Protein AF-A0A1A9R9W8-F1 (afdb_monomer_lite)

pLDDT: mean 94.1, std 3.89, range [70.31, 97.75]

Foldseek 3Di:
DDPLVLVQVLCVLVLRGDCVSVPPNVVCVDPVNVVVSVVSVPDDPVRSVVVNVVSVVVCCVPPPD

Secondary structure (DSSP, 8-state):
--HHHHHHHHHHHTT---GGGGT-GGGGGSHHHHHHHHHHTT--HHHHHHHHHHHHHHHHHHS--

Structure (mmCIF, N/CA/C/O backbone):
data_AF-A0A1A9R9W8-F1
#
_entry.id   AF-A0A1A9R9W8-F1
#
loop_
_atom_site.group_PDB
_atom_site.id
_atom_site.type_symbol
_atom_site.label_atom_id
_atom_site.label_alt_id
_atom_site.label_comp_id
_atom_site.label_asym_id
_atom_site.label_entity_id
_atom_site.label_seq_id
_atom_site.pd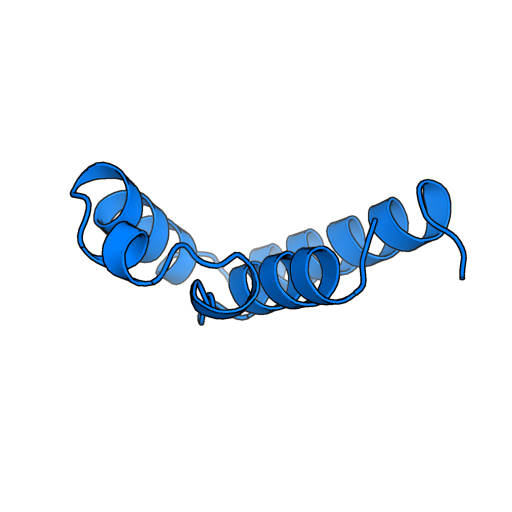bx_PDB_ins_code
_atom_site.Cartn_x
_atom_site.Cartn_y
_atom_site.Cartn_z
_atom_site.occupancy
_atom_site.B_iso_or_equiv
_atom_site.auth_seq_id
_atom_site.auth_comp_id
_atom_site.auth_asym_id
_atom_site.auth_atom_id
_atom_site.pdbx_PDB_model_num
ATOM 1 N N . MET A 1 1 ? 6.627 -11.796 11.125 1.00 87.69 1 MET A N 1
ATOM 2 C CA . MET A 1 1 ? 5.436 -11.119 10.640 1.00 87.69 1 MET A CA 1
ATOM 3 C C . MET A 1 1 ? 4.402 -12.204 10.660 1.00 87.69 1 MET A C 1
ATOM 5 O O . MET A 1 1 ? 4.729 -13.324 10.281 1.00 87.69 1 MET A O 1
ATOM 9 N N . ASP A 1 2 ? 3.242 -11.918 11.228 1.00 92.44 2 ASP A N 1
ATOM 10 C CA . ASP A 1 2 ? 2.141 -12.869 11.169 1.00 92.44 2 ASP A CA 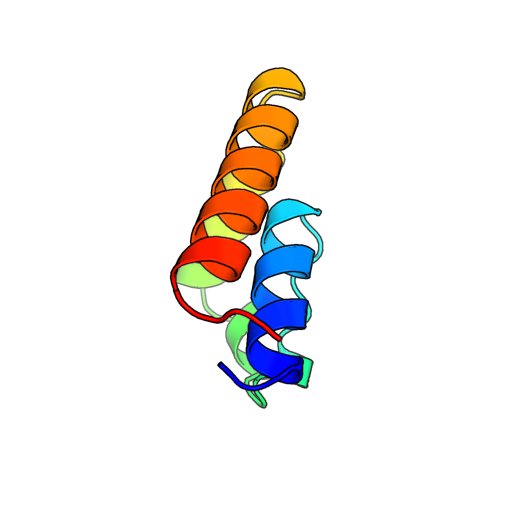1
ATOM 11 C C . ASP A 1 2 ? 1.650 -13.033 9.722 1.00 92.44 2 ASP A C 1
ATOM 13 O O . ASP A 1 2 ? 1.925 -12.203 8.849 1.00 92.44 2 ASP A O 1
ATOM 17 N N . GLU A 1 3 ? 0.973 -14.148 9.458 1.00 93.19 3 GLU A N 1
ATOM 18 C CA . GLU A 1 3 ? 0.500 -14.460 8.109 1.00 93.19 3 GLU A CA 1
ATOM 19 C C . GLU A 1 3 ? -0.512 -13.421 7.580 1.00 93.19 3 GLU A C 1
ATOM 21 O O . GLU A 1 3 ? -0.335 -12.995 6.441 1.00 93.19 3 GLU A O 1
ATOM 26 N N . PRO A 1 4 ? -1.478 -12.893 8.366 1.00 95.62 4 PRO A N 1
ATOM 27 C CA . PRO A 1 4 ? -2.423 -11.891 7.862 1.00 95.62 4 PRO A CA 1
ATOM 28 C C . PRO A 1 4 ? -1.753 -10.592 7.393 1.00 95.62 4 PRO A C 1
ATOM 30 O O . PRO A 1 4 ? -2.090 -10.062 6.334 1.00 95.62 4 PRO A O 1
ATOM 33 N N . SER A 1 5 ? -0.747 -10.093 8.122 1.00 94.94 5 SER A N 1
ATOM 34 C CA . SER A 1 5 ? 0.014 -8.911 7.692 1.00 94.94 5 SER A CA 1
ATOM 35 C C . SER A 1 5 ? 0.783 -9.173 6.397 1.00 94.94 5 SER A C 1
ATOM 37 O O . SER A 1 5 ? 0.906 -8.289 5.547 1.00 94.94 5 SER A O 1
ATOM 39 N N . ARG A 1 6 ? 1.301 -10.394 6.232 1.00 95.25 6 ARG A N 1
ATOM 40 C CA . ARG A 1 6 ? 2.006 -10.814 5.021 1.00 95.25 6 ARG A CA 1
ATOM 41 C C . ARG A 1 6 ? 1.058 -10.901 3.824 1.00 95.25 6 ARG A C 1
ATOM 43 O O . ARG A 1 6 ? 1.378 -10.358 2.767 1.00 95.25 6 ARG A O 1
ATOM 50 N N . GLU A 1 7 ? -0.099 -11.532 3.994 1.00 95.69 7 GLU A N 1
ATOM 51 C CA . GLU A 1 7 ? -1.147 -11.632 2.972 1.00 95.69 7 GLU A CA 1
ATOM 52 C C . GLU A 1 7 ? -1.681 -10.248 2.573 1.00 95.69 7 GLU A C 1
ATOM 54 O O . GLU A 1 7 ? -1.841 -9.970 1.383 1.00 95.69 7 GLU A O 1
ATOM 59 N N . PHE A 1 8 ? -1.840 -9.328 3.532 1.00 96.94 8 PHE A N 1
ATOM 60 C CA . PHE A 1 8 ? -2.210 -7.945 3.238 1.00 96.94 8 PHE A CA 1
ATOM 61 C C . PHE A 1 8 ? -1.194 -7.261 2.318 1.00 96.94 8 PHE A C 1
ATOM 63 O O . PHE A 1 8 ? -1.580 -6.682 1.302 1.00 96.94 8 PHE A O 1
ATOM 70 N N . LEU A 1 9 ? 0.105 -7.340 2.621 1.00 95.75 9 LEU A N 1
ATOM 71 C CA . LEU A 1 9 ? 1.133 -6.722 1.777 1.00 95.75 9 LEU A CA 1
ATOM 72 C C . LEU A 1 9 ? 1.144 -7.306 0.358 1.00 95.75 9 LEU A C 1
ATOM 74 O O . LEU A 1 9 ? 1.296 -6.557 -0.604 1.00 95.75 9 LEU A O 1
ATOM 78 N N . LEU A 1 10 ? 0.926 -8.616 0.216 1.00 94.94 10 LEU A N 1
ATOM 79 C CA . LEU A 1 10 ? 0.801 -9.255 -1.095 1.00 94.94 10 LEU A CA 1
ATOM 80 C C . LEU A 1 10 ? -0.429 -8.738 -1.858 1.00 94.94 10 LEU A C 1
ATOM 82 O O . LEU A 1 10 ? -0.311 -8.364 -3.023 1.00 94.94 10 LEU A O 1
ATOM 86 N N . SER A 1 11 ? -1.575 -8.603 -1.186 1.00 95.12 11 SER A N 1
ATOM 87 C CA . SER A 1 11 ? -2.798 -8.058 -1.793 1.00 95.12 11 SER A CA 1
ATOM 88 C C . SER A 1 11 ? -2.639 -6.604 -2.281 1.00 95.12 11 SER A C 1
ATOM 90 O O . SER A 1 11 ? -3.245 -6.203 -3.277 1.00 95.12 11 SER A O 1
ATOM 92 N N . VAL A 1 12 ? -1.778 -5.806 -1.629 1.00 94.88 12 VAL A N 1
ATOM 93 C CA . VAL A 1 12 ? -1.418 -4.447 -2.078 1.00 94.88 12 VAL A CA 1
ATOM 94 C C . VAL A 1 12 ? -0.646 -4.485 -3.401 1.00 94.88 12 VAL A C 1
ATOM 96 O O . VAL A 1 12 ? -0.893 -3.646 -4.276 1.00 94.88 12 VAL A O 1
ATOM 99 N N . GLU A 1 13 ? 0.282 -5.432 -3.564 1.00 94.19 13 GLU A N 1
ATOM 100 C CA . GLU A 1 13 ? 1.024 -5.595 -4.820 1.00 94.19 13 GLU A CA 1
ATOM 101 C C . GLU A 1 13 ? 0.145 -6.121 -5.959 1.00 94.19 13 GLU A C 1
ATOM 103 O O . GLU A 1 13 ? 0.364 -5.748 -7.112 1.00 94.19 13 GLU A O 1
ATOM 108 N N . ASP A 1 14 ? -0.919 -6.855 -5.627 1.00 90.81 14 ASP A N 1
ATOM 109 C CA . ASP A 1 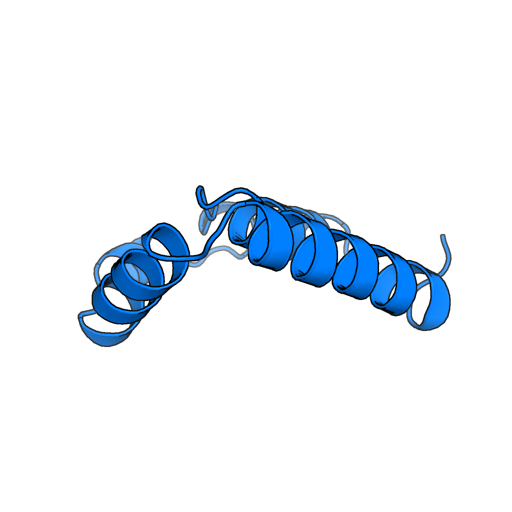14 ? -1.951 -7.315 -6.565 1.00 90.81 14 ASP A CA 1
ATOM 110 C C . ASP A 1 14 ? -3.032 -6.258 -6.872 1.00 90.81 14 ASP A C 1
ATOM 112 O O . ASP A 1 14 ? -4.048 -6.559 -7.498 1.00 90.81 14 ASP A O 1
ATOM 116 N N . GLU A 1 15 ? -2.828 -5.008 -6.438 1.00 90.44 15 GLU A N 1
ATOM 117 C CA . GLU A 1 15 ? -3.738 -3.866 -6.644 1.00 90.44 15 GLU A CA 1
ATOM 118 C C . GLU A 1 15 ? -5.144 -4.050 -6.034 1.00 90.44 15 GLU A C 1
ATOM 120 O O . GLU A 1 15 ? -6.025 -3.208 -6.228 1.00 90.44 15 GLU A O 1
ATOM 125 N N . GLN A 1 16 ? -5.340 -5.093 -5.226 1.00 91.69 16 GLN A N 1
ATOM 126 C CA . GLN A 1 16 ? -6.593 -5.432 -4.552 1.00 91.69 16 GLN A CA 1
ATOM 127 C C . GLN A 1 16 ? -6.369 -5.591 -3.042 1.00 91.69 16 GLN A C 1
ATOM 129 O O . GLN A 1 16 ? -6.536 -6.684 -2.508 1.00 91.69 16 GLN A O 1
ATOM 134 N N . PRO A 1 17 ? -5.977 -4.516 -2.333 1.00 94.88 17 PRO A N 1
ATOM 135 C CA . PRO A 1 17 ? -5.646 -4.616 -0.922 1.00 94.88 17 PRO A CA 1
ATOM 136 C C . PRO A 1 17 ? -6.840 -5.045 -0.073 1.00 94.88 17 PRO A C 1
ATOM 138 O O . PRO A 1 17 ? -7.878 -4.373 -0.065 1.00 94.88 17 PRO A O 1
ATOM 141 N N . ASP A 1 18 ? -6.646 -6.119 0.685 1.00 96.69 18 ASP A N 1
ATOM 142 C CA . ASP A 1 18 ? -7.624 -6.654 1.624 1.00 96.69 18 ASP A CA 1
ATOM 143 C C . ASP A 1 18 ? -7.367 -6.115 3.038 1.00 96.69 18 ASP A C 1
ATOM 145 O O . ASP A 1 18 ? -6.574 -6.638 3.819 1.00 96.69 18 ASP A O 1
ATOM 149 N N . PHE A 1 19 ? -8.045 -5.017 3.367 1.00 96.81 19 PHE A N 1
ATOM 150 C CA . PHE A 1 19 ? -7.913 -4.362 4.667 1.00 96.81 19 PHE A CA 1
ATOM 151 C C . PHE A 1 19 ? -8.528 -5.159 5.828 1.00 96.81 19 PHE A C 1
ATOM 153 O O . PHE A 1 19 ? -8.267 -4.815 6.986 1.00 96.81 19 PHE A O 1
ATOM 160 N N . ASP A 1 20 ? -9.323 -6.196 5.550 1.00 97.19 20 ASP A N 1
ATOM 161 C CA . ASP A 1 20 ? -9.927 -7.032 6.588 1.00 97.19 20 ASP A CA 1
ATOM 162 C C . ASP A 1 20 ? -8.859 -7.901 7.266 1.00 97.19 20 ASP A C 1
ATOM 164 O O . ASP A 1 20 ? -8.909 -8.088 8.482 1.00 97.19 20 ASP A O 1
ATOM 168 N N . LEU A 1 21 ? -7.818 -8.302 6.522 1.00 97.19 21 LEU A N 1
ATOM 169 C CA . LEU A 1 21 ? -6.665 -9.064 7.027 1.00 97.19 21 LEU A CA 1
ATOM 170 C C . LEU A 1 21 ? -5.910 -8.359 8.162 1.00 97.19 21 LEU A C 1
ATOM 172 O O . LEU A 1 21 ? -5.291 -9.013 8.996 1.00 97.19 21 LEU A O 1
ATOM 176 N N . ILE A 1 22 ? -5.974 -7.026 8.215 1.00 96.06 22 ILE A N 1
ATOM 177 C CA . ILE A 1 22 ? -5.342 -6.212 9.265 1.00 96.06 22 ILE A CA 1
ATOM 178 C C . ILE A 1 22 ? -6.363 -5.551 10.203 1.00 96.06 22 ILE A C 1
ATOM 180 O O . ILE A 1 22 ? -6.005 -4.666 10.979 1.00 96.06 22 ILE A O 1
ATOM 184 N N . GLY A 1 23 ? -7.641 -5.937 10.123 1.00 96.38 23 GLY A N 1
ATOM 185 C CA . GLY A 1 23 ? -8.710 -5.400 10.970 1.00 96.38 23 GLY A CA 1
ATOM 186 C C . GLY A 1 23 ? -9.043 -3.924 10.718 1.00 96.38 23 GLY A C 1
ATOM 187 O O . GLY A 1 23 ? -9.611 -3.263 11.588 1.00 96.38 23 GLY A O 1
ATOM 188 N N . LEU A 1 24 ? -8.692 -3.382 9.546 1.00 96.38 24 LEU A N 1
ATOM 189 C CA . LEU A 1 24 ? -8.869 -1.969 9.194 1.00 96.38 24 LEU A CA 1
ATOM 190 C C . LEU A 1 24 ? -9.770 -1.778 7.969 1.00 96.38 24 LEU A C 1
ATOM 192 O O . LEU A 1 24 ? -9.528 -0.886 7.158 1.00 96.38 24 LEU A O 1
ATOM 196 N N . SER A 1 25 ? -10.850 -2.550 7.843 1.00 96.19 25 SER A N 1
ATOM 197 C CA . SER A 1 25 ? -11.803 -2.515 6.718 1.00 96.19 25 SER A CA 1
ATOM 198 C C . SER A 1 25 ? -12.214 -1.100 6.290 1.00 96.19 25 SER A C 1
ATOM 200 O O . SER A 1 25 ? -12.314 -0.781 5.105 1.00 96.19 25 SER A O 1
ATOM 202 N N . GLN A 1 26 ? -12.419 -0.210 7.268 1.00 95.75 26 GLN A N 1
ATOM 203 C CA . GLN A 1 26 ? -12.845 1.175 7.052 1.00 95.75 26 GLN A CA 1
ATOM 204 C C . GLN A 1 26 ? -11.752 2.066 6.439 1.00 95.75 26 GLN A C 1
ATOM 206 O O . GLN A 1 26 ? -12.066 3.096 5.839 1.00 95.75 26 GLN A O 1
ATOM 211 N N . ALA A 1 27 ? -10.475 1.682 6.533 1.00 96.25 27 ALA A N 1
ATOM 212 C CA . ALA A 1 27 ? -9.354 2.463 6.014 1.00 96.25 27 ALA A CA 1
ATOM 213 C C . ALA A 1 27 ? -9.455 2.686 4.499 1.00 96.25 27 ALA A C 1
ATOM 215 O O . ALA A 1 27 ? -9.068 3.751 4.015 1.00 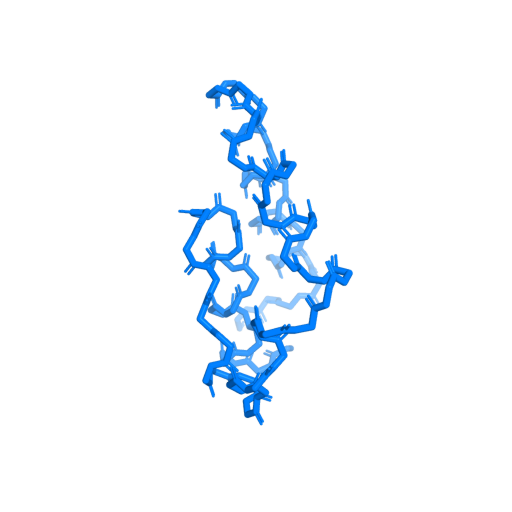96.25 27 ALA A O 1
ATOM 216 N N . ARG A 1 28 ? -10.078 1.758 3.755 1.00 94.75 28 ARG A N 1
ATOM 217 C CA . ARG A 1 28 ? -10.351 1.905 2.313 1.00 94.75 28 ARG A CA 1
ATOM 218 C C . ARG A 1 28 ? -11.146 3.170 1.965 1.00 94.75 28 ARG A C 1
ATOM 220 O O . ARG A 1 28 ? -11.092 3.651 0.833 1.00 94.75 28 ARG A O 1
ATOM 227 N N . ASN A 1 29 ? -11.892 3.711 2.930 1.00 95.44 29 ASN A N 1
ATOM 228 C CA . ASN A 1 29 ? -12.737 4.884 2.741 1.00 95.44 29 ASN A CA 1
ATOM 229 C C . ASN A 1 29 ? -11.994 6.210 2.946 1.00 95.44 29 ASN A C 1
ATOM 231 O O . ASN A 1 29 ? -12.485 7.247 2.492 1.00 95.44 29 ASN A O 1
ATOM 235 N N . LEU A 1 30 ? -10.807 6.183 3.561 1.00 97.75 30 LEU A N 1
ATOM 236 C CA . LEU A 1 30 ? -10.031 7.380 3.867 1.00 97.75 30 LEU A CA 1
ATOM 237 C C . LEU A 1 30 ? -9.527 8.058 2.578 1.00 97.75 30 LEU A C 1
ATOM 239 O O . LEU A 1 30 ? -9.004 7.374 1.691 1.00 97.75 30 LEU A O 1
ATOM 243 N N . PRO A 1 31 ? -9.592 9.400 2.465 1.00 97.50 31 PRO A N 1
ATOM 244 C CA . PRO A 1 31 ? -9.166 10.114 1.257 1.00 97.50 31 PRO A CA 1
ATOM 245 C C . PRO A 1 31 ? -7.715 9.821 0.853 1.00 97.50 31 PRO A C 1
ATOM 247 O O . PRO A 1 31 ? -7.414 9.609 -0.323 1.00 97.50 31 PRO A O 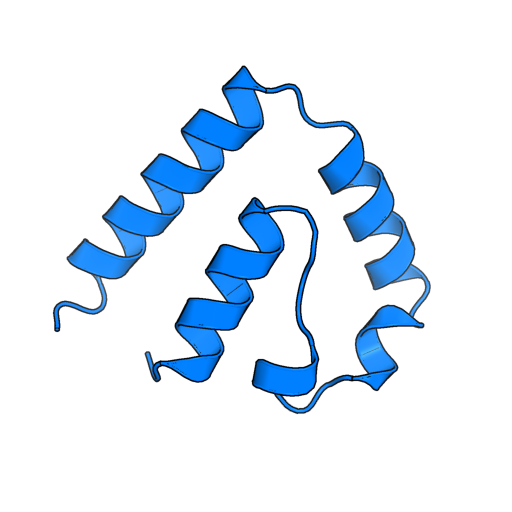1
ATOM 250 N N . GLY A 1 32 ? -6.812 9.759 1.838 1.00 97.12 32 GLY A N 1
ATOM 251 C CA . GLY A 1 32 ? -5.401 9.446 1.610 1.00 97.12 32 GLY A CA 1
ATOM 252 C C . GLY A 1 32 ? -5.186 8.037 1.058 1.00 97.12 32 GLY A C 1
ATOM 253 O O . GLY A 1 32 ? -4.383 7.858 0.140 1.00 97.12 32 GLY A O 1
ATOM 254 N N . VAL A 1 33 ? -5.950 7.063 1.561 1.00 96.00 33 VAL A N 1
ATOM 255 C CA . VAL A 1 33 ? -5.901 5.670 1.103 1.00 96.00 33 VAL A CA 1
ATOM 256 C C . VAL A 1 33 ? -6.437 5.572 -0.320 1.00 96.00 33 VAL A C 1
ATOM 258 O O . VAL A 1 33 ? -5.724 5.082 -1.189 1.00 96.00 33 VAL A O 1
ATOM 261 N N . LYS A 1 34 ? -7.612 6.144 -0.612 1.00 95.44 34 LYS A N 1
ATOM 262 C CA . LYS A 1 34 ? -8.178 6.170 -1.974 1.00 95.44 34 LYS A CA 1
ATOM 263 C C . LYS A 1 34 ? -7.200 6.737 -3.003 1.00 95.44 34 LYS A C 1
ATOM 265 O O . LYS A 1 34 ? -6.998 6.135 -4.056 1.00 95.44 34 LYS A O 1
ATOM 270 N N . ARG A 1 35 ? -6.537 7.854 -2.681 1.00 96.75 35 ARG A N 1
ATOM 271 C CA . ARG A 1 35 ? -5.513 8.453 -3.550 1.00 96.75 35 ARG A CA 1
ATOM 272 C C . ARG A 1 35 ? -4.329 7.509 -3.778 1.00 96.75 35 ARG A C 1
ATOM 274 O O . ARG A 1 35 ? -3.834 7.406 -4.897 1.00 96.75 35 ARG A O 1
ATOM 281 N N . LYS A 1 36 ? -3.869 6.809 -2.738 1.00 94.69 36 LYS A N 1
ATOM 282 C CA . LYS A 1 36 ? -2.798 5.812 -2.871 1.00 94.69 36 LYS A CA 1
ATOM 283 C C . LYS A 1 36 ? -3.230 4.658 -3.779 1.00 94.69 36 LYS A C 1
ATOM 285 O O . LYS A 1 36 ? -2.459 4.317 -4.667 1.00 94.69 36 LYS A O 1
ATOM 290 N N . LEU A 1 37 ? -4.445 4.126 -3.622 1.00 93.94 37 LEU A N 1
ATOM 291 C CA . LEU A 1 37 ? -4.979 3.052 -4.475 1.00 93.94 37 LEU A CA 1
ATOM 292 C C . LEU A 1 37 ? -5.034 3.464 -5.952 1.00 93.94 37 LEU A C 1
ATOM 294 O O . LEU A 1 37 ? -4.579 2.725 -6.818 1.00 93.94 37 LEU A O 1
ATOM 298 N N . GLN A 1 38 ? -5.489 4.687 -6.237 1.00 94.25 38 GLN A N 1
ATOM 299 C CA . GLN A 1 38 ? -5.480 5.238 -7.597 1.00 94.25 38 GLN A CA 1
ATOM 300 C C . GLN A 1 38 ? -4.065 5.342 -8.183 1.00 94.25 38 GLN A C 1
ATOM 302 O O . GLN A 1 38 ? -3.875 5.116 -9.375 1.00 94.25 38 GLN A O 1
ATOM 307 N N . ASN A 1 39 ? -3.064 5.676 -7.366 1.00 93.38 39 ASN A N 1
ATOM 308 C CA . ASN A 1 39 ? -1.672 5.708 -7.813 1.00 93.38 39 ASN A CA 1
ATOM 309 C C . ASN A 1 39 ? -1.108 4.304 -8.056 1.00 93.38 39 ASN A C 1
ATOM 311 O O . ASN A 1 39 ? -0.327 4.127 -8.987 1.00 93.38 39 ASN A O 1
ATOM 315 N N . LEU A 1 40 ? -1.492 3.320 -7.236 1.00 91.81 40 LEU A N 1
ATOM 316 C CA . LEU A 1 40 ? -1.064 1.932 -7.417 1.00 91.81 40 LEU A CA 1
ATOM 317 C C . LEU A 1 40 ? -1.579 1.378 -8.746 1.00 91.81 40 LEU A C 1
ATOM 319 O O . LEU A 1 40 ? -0.768 0.853 -9.499 1.00 91.81 40 LEU A O 1
ATOM 323 N N . ALA A 1 41 ? -2.852 1.622 -9.072 1.00 90.38 41 ALA A N 1
ATOM 324 C CA . ALA A 1 41 ? -3.483 1.198 -10.326 1.00 90.38 41 ALA A CA 1
ATOM 325 C C . ALA A 1 41 ? -2.878 1.839 -11.595 1.00 90.38 41 ALA A C 1
ATOM 327 O O . ALA A 1 41 ? -3.160 1.415 -12.712 1.00 90.38 41 ALA A O 1
ATOM 328 N N . ARG A 1 42 ? -2.059 2.890 -11.448 1.00 93.75 42 ARG A N 1
ATOM 329 C CA . ARG A 1 42 ? -1.358 3.560 -12.560 1.00 93.75 42 ARG A CA 1
ATOM 330 C C . ARG A 1 42 ? 0.042 2.998 -12.813 1.00 93.75 42 ARG A C 1
ATOM 332 O O . ARG A 1 42 ? 0.742 3.504 -13.689 1.00 93.75 42 ARG A O 1
ATOM 339 N N . ARG A 1 43 ? 0.491 2.006 -12.038 1.00 92.62 43 ARG A N 1
ATOM 340 C CA . ARG A 1 43 ? 1.802 1.380 -12.246 1.00 92.62 43 ARG A CA 1
ATOM 341 C C . ARG A 1 43 ? 1.822 0.623 -13.575 1.00 92.62 43 ARG A C 1
ATOM 343 O O . ARG A 1 43 ? 0.826 0.035 -13.994 1.00 92.62 43 ARG A O 1
ATOM 350 N N . SER A 1 44 ? 2.979 0.633 -14.233 1.00 93.94 44 SER A N 1
ATOM 351 C CA . SER A 1 44 ? 3.218 -0.256 -15.367 1.00 93.94 44 SER A CA 1
ATOM 352 C C . SER A 1 44 ? 3.321 -1.703 -14.888 1.00 93.94 44 SER A C 1
ATOM 354 O O . SER A 1 44 ? 3.648 -1.970 -13.729 1.00 93.94 44 SER A O 1
ATOM 356 N N . GLU A 1 45 ? 3.083 -2.644 -15.795 1.00 92.69 45 GLU A N 1
ATOM 357 C CA . GLU A 1 45 ? 3.220 -4.071 -15.505 1.00 92.69 45 GLU A CA 1
ATOM 358 C C . GLU A 1 45 ? 4.642 -4.439 -15.061 1.00 92.69 45 GLU A C 1
ATOM 360 O O . GLU A 1 45 ? 4.816 -5.167 -14.086 1.00 92.69 45 GLU A O 1
ATOM 365 N N . ASP A 1 46 ? 5.664 -3.864 -15.699 1.00 95.19 46 ASP A N 1
ATOM 366 C CA . ASP A 1 46 ? 7.062 -4.055 -15.298 1.00 95.19 46 ASP A CA 1
ATOM 367 C C . ASP A 1 46 ? 7.316 -3.595 -13.867 1.00 95.19 46 ASP A C 1
ATOM 369 O O . ASP A 1 46 ? 7.957 -4.300 -13.087 1.00 95.19 46 ASP A O 1
ATOM 373 N N . LYS A 1 47 ? 6.762 -2.434 -13.497 1.00 93.69 47 LYS A N 1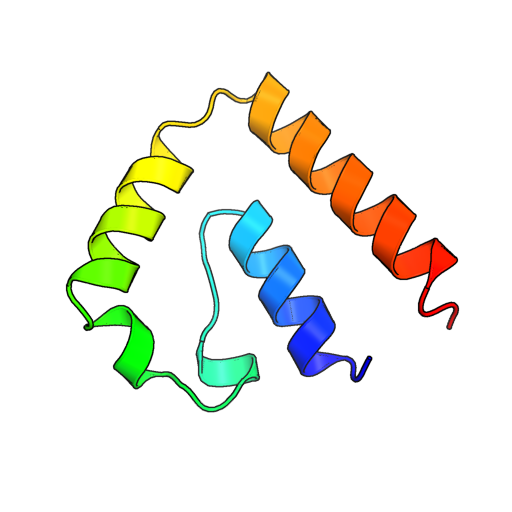
ATOM 374 C CA . LYS A 1 47 ? 6.896 -1.911 -12.143 1.00 93.69 47 LYS A CA 1
ATOM 375 C C . LYS A 1 47 ? 6.178 -2.796 -11.128 1.00 93.69 47 LYS A C 1
ATOM 377 O O . LYS A 1 47 ? 6.748 -3.059 -10.077 1.00 93.69 47 LYS A O 1
ATOM 382 N N . ARG A 1 48 ? 4.979 -3.296 -11.445 1.00 93.38 48 ARG A N 1
ATOM 383 C CA . ARG A 1 48 ? 4.267 -4.256 -10.585 1.00 93.38 48 ARG A CA 1
ATOM 384 C C . ARG A 1 48 ? 5.081 -5.522 -10.343 1.00 93.38 48 ARG A C 1
ATOM 386 O O . ARG A 1 48 ? 5.246 -5.930 -9.199 1.00 93.38 48 ARG A O 1
ATOM 393 N N . ARG A 1 49 ? 5.620 -6.126 -11.407 1.00 94.56 49 ARG A N 1
ATOM 394 C CA . ARG A 1 49 ? 6.433 -7.348 -11.298 1.00 94.56 49 ARG A CA 1
ATOM 395 C C . ARG A 1 49 ? 7.684 -7.118 -10.451 1.00 94.56 49 ARG A C 1
ATOM 397 O O . ARG A 1 49 ? 7.999 -7.944 -9.598 1.00 94.56 49 ARG A O 1
ATOM 404 N N . ALA A 1 50 ? 8.368 -5.993 -10.662 1.00 95.94 50 ALA A N 1
ATOM 405 C CA . ALA A 1 50 ? 9.553 -5.630 -9.893 1.00 95.94 50 ALA A CA 1
ATOM 406 C C . ALA A 1 50 ? 9.236 -5.374 -8.409 1.00 95.94 50 ALA A C 1
ATOM 408 O O . ALA A 1 50 ? 9.925 -5.916 -7.544 1.00 95.94 50 ALA A O 1
ATOM 409 N N . ASP A 1 51 ? 8.188 -4.594 -8.115 1.00 94.75 51 ASP A N 1
ATOM 410 C CA . ASP A 1 51 ? 7.759 -4.286 -6.746 1.00 94.75 51 ASP A CA 1
ATOM 411 C C . ASP A 1 51 ? 7.354 -5.591 -6.006 1.00 94.75 51 ASP A C 1
ATOM 413 O O . ASP A 1 51 ? 7.818 -5.832 -4.888 1.00 94.75 51 ASP A O 1
ATOM 417 N N . ARG A 1 52 ? 6.602 -6.497 -6.659 1.00 94.69 52 ARG A N 1
ATOM 418 C CA . ARG A 1 52 ? 6.208 -7.804 -6.094 1.00 94.69 52 ARG A CA 1
ATOM 419 C C . ARG A 1 52 ? 7.401 -8.707 -5.780 1.00 94.69 52 ARG A C 1
ATOM 421 O O . ARG A 1 52 ? 7.501 -9.220 -4.667 1.00 94.69 52 ARG A O 1
ATOM 428 N N . LEU A 1 53 ? 8.325 -8.880 -6.728 1.00 95.81 53 LEU A N 1
ATOM 429 C CA . LEU A 1 53 ? 9.526 -9.694 -6.512 1.00 95.81 53 LEU A CA 1
ATOM 430 C C . LEU A 1 53 ? 10.364 -9.142 -5.352 1.00 95.81 53 LEU A C 1
ATOM 432 O O . LEU A 1 53 ? 10.869 -9.900 -4.523 1.00 95.81 53 LEU A O 1
ATOM 436 N N . HIS A 1 54 ? 10.505 -7.818 -5.285 1.00 96.62 54 HIS A N 1
ATOM 437 C CA . HIS A 1 54 ? 11.244 -7.173 -4.211 1.00 96.62 54 HIS A CA 1
ATOM 438 C C . HIS A 1 54 ? 10.594 -7.424 -2.845 1.00 96.62 54 HIS A C 1
ATOM 440 O O . HIS A 1 54 ? 11.293 -7.773 -1.891 1.00 96.62 54 HIS A O 1
ATOM 446 N N . LEU A 1 55 ? 9.265 -7.310 -2.753 1.00 95.81 55 LEU A N 1
ATOM 447 C CA . LEU A 1 55 ? 8.528 -7.614 -1.529 1.00 95.81 55 LEU A CA 1
ATOM 448 C C . LEU A 1 55 ? 8.761 -9.063 -1.078 1.00 95.81 55 LEU A C 1
ATOM 450 O O . LEU A 1 55 ? 9.105 -9.293 0.081 1.00 95.81 55 LEU A O 1
ATOM 454 N N . GLU A 1 56 ? 8.629 -10.038 -1.978 1.00 94.50 56 GLU A N 1
ATOM 455 C CA . GLU A 1 56 ? 8.832 -11.459 -1.660 1.00 94.50 56 GLU A CA 1
ATOM 456 C C . GLU A 1 56 ? 10.258 -11.744 -1.155 1.00 94.50 56 GLU A C 1
ATOM 458 O O . GLU A 1 56 ? 10.443 -12.471 -0.171 1.00 94.50 56 GLU A O 1
ATOM 463 N N . GLN A 1 57 ? 11.272 -11.121 -1.766 1.00 96.06 57 GLN A N 1
ATOM 464 C CA . GLN A 1 57 ? 12.666 -11.216 -1.319 1.00 96.06 57 GLN A CA 1
ATOM 465 C C . GLN A 1 57 ? 12.860 -10.639 0.088 1.00 96.06 57 GLN A C 1
ATOM 467 O O . GLN A 1 57 ? 13.518 -11.256 0.929 1.00 96.06 57 GLN A O 1
ATOM 472 N N . VAL A 1 58 ? 12.286 -9.464 0.361 1.00 95.62 58 VAL A N 1
ATOM 473 C CA . VAL A 1 58 ? 12.375 -8.802 1.670 1.00 95.62 58 VAL A CA 1
ATOM 474 C C . VAL A 1 58 ? 11.673 -9.627 2.745 1.00 95.62 58 VAL A C 1
ATOM 476 O O . VAL A 1 58 ? 12.253 -9.848 3.809 1.00 95.62 58 VAL A O 1
ATOM 479 N N . LEU A 1 59 ? 10.469 -10.132 2.464 1.00 93.56 59 LEU A N 1
ATOM 480 C CA . LEU A 1 59 ? 9.724 -10.986 3.389 1.00 93.56 59 LEU A CA 1
ATOM 481 C C . LEU A 1 59 ? 10.502 -12.261 3.712 1.00 93.56 59 LEU A C 1
ATOM 483 O O . LEU A 1 59 ? 10.662 -12.582 4.883 1.00 93.56 59 LEU A O 1
ATOM 487 N N . THR A 1 60 ? 11.062 -12.930 2.702 1.00 93.94 60 THR A N 1
ATOM 488 C CA . THR A 1 60 ? 11.878 -14.141 2.894 1.00 93.94 60 THR A CA 1
ATOM 489 C C . THR A 1 60 ? 13.128 -13.862 3.730 1.00 93.94 60 THR A C 1
ATOM 491 O O . THR A 1 60 ? 13.513 -14.672 4.570 1.00 93.94 60 THR A O 1
ATOM 494 N N . ARG A 1 61 ? 13.767 -12.706 3.520 1.00 95.19 61 ARG A N 1
ATOM 495 C CA . ARG A 1 61 ? 14.985 -12.316 4.240 1.00 95.19 61 ARG A CA 1
ATOM 496 C C . ARG A 1 61 ? 14.721 -11.948 5.700 1.00 95.19 61 ARG A C 1
ATOM 498 O O . ARG A 1 61 ? 15.539 -12.274 6.554 1.00 95.19 61 ARG A O 1
ATOM 505 N N . LEU A 1 62 ? 13.653 -11.198 5.970 1.00 93.38 62 LEU A N 1
ATOM 506 C CA . LEU A 1 62 ? 13.382 -10.626 7.295 1.00 93.38 62 LEU A CA 1
ATOM 507 C C . LEU A 1 62 ? 12.484 -11.516 8.160 1.00 93.38 62 LEU A C 1
ATOM 509 O O . LEU A 1 62 ? 12.594 -11.484 9.383 1.00 93.38 62 LEU A O 1
ATOM 513 N N . TRP A 1 63 ? 11.616 -12.306 7.531 1.00 90.31 63 TRP A N 1
ATOM 514 C CA . TRP A 1 63 ? 10.728 -13.268 8.177 1.00 90.31 63 TRP A CA 1
ATOM 515 C C . TRP A 1 63 ? 10.728 -14.600 7.428 1.00 90.31 63 TRP A C 1
ATOM 517 O O . TRP A 1 63 ? 9.745 -14.942 6.765 1.00 90.31 63 TRP A O 1
ATOM 527 N N . PRO A 1 64 ? 11.833 -15.360 7.532 1.00 81.81 64 PRO A N 1
ATOM 528 C CA . PRO A 1 64 ? 11.843 -16.741 7.077 1.00 81.81 64 PRO A CA 1
ATOM 529 C C . PRO A 1 64 ? 10.758 -17.536 7.818 1.00 81.81 64 PRO A C 1
ATOM 531 O O . PRO A 1 64 ? 10.436 -17.227 8.968 1.00 81.81 64 PRO A O 1
ATOM 534 N N . LYS A 1 65 ? 10.173 -18.516 7.124 1.00 70.31 65 LYS A N 1
ATOM 535 C CA . LYS A 1 65 ? 9.168 -19.421 7.694 1.00 70.31 65 LYS A CA 1
ATOM 536 C C . LYS A 1 65 ? 9.719 -20.234 8.860 1.00 70.31 65 LYS A C 1
ATOM 538 O O . LYS A 1 65 ? 10.914 -20.599 8.799 1.00 70.31 65 LYS A O 1
#

Radius of gyration: 12.52 Å; chains: 1; bounding box: 28×30×27 Å

Sequence (65 aa):
MDEPSREFLLSVEDEQPDFDLIGLSQARNLPGVKRKLQNLARRSEDKRRADRLHLEQVLTRLWPK